Protein AF-A0A7C1IRZ6-F1 (afdb_monomer_lite)

Sequence (88 aa):
MRNVKAISVTLPNELLKEIDEVQKKEMKSCSAVITEAVRQYLQLNKFRNLQKELSAIARAKGIFTEEDVNSLVNESRRAGYGKKKSRS

Secondary structure (DSSP, 8-state):
------------HHHHHHHHHHHHHHT--HHHHHHHHHHHHHHHHHHHHHHHHHHHHHHHTT--SHHHHHHHHHHHHHHHHHHHTT--

Structure (mmCIF, N/CA/C/O backbone):
data_AF-A0A7C1IRZ6-F1
#
_entry.id   AF-A0A7C1IRZ6-F1
#
loop_
_atom_site.group_PDB
_atom_site.id
_atom_site.type_symbol
_atom_site.label_atom_id
_atom_site.label_alt_id
_atom_site.label_comp_id
_atom_site.label_asym_id
_atom_site.label_entity_id
_atom_site.label_seq_id
_atom_site.pdbx_PDB_ins_code
_atom_site.Cartn_x
_atom_site.Cartn_y
_atom_site.Cartn_z
_atom_site.occupancy
_atom_site.B_iso_or_equiv
_atom_site.auth_seq_id
_atom_site.auth_comp_id
_atom_site.auth_asym_id
_atom_site.auth_atom_id
_atom_site.pdbx_PDB_model_num
ATOM 1 N N . MET A 1 1 ? 11.844 14.896 16.019 1.00 52.78 1 MET A N 1
ATOM 2 C CA . MET A 1 1 ? 10.542 15.506 15.655 1.00 52.78 1 MET A CA 1
ATOM 3 C C . MET A 1 1 ? 9.680 14.442 14.989 1.00 52.78 1 MET A C 1
ATOM 5 O O . MET A 1 1 ? 10.211 13.696 14.175 1.00 52.78 1 MET A O 1
ATOM 9 N N . ARG A 1 2 ? 8.395 14.309 15.347 1.00 54.03 2 ARG A N 1
ATOM 10 C CA . ARG A 1 2 ? 7.494 13.368 14.655 1.00 54.03 2 ARG A CA 1
ATOM 11 C C . ARG A 1 2 ? 7.194 13.922 13.257 1.00 54.03 2 ARG A C 1
ATOM 13 O O . ARG A 1 2 ? 6.654 15.014 13.145 1.00 54.03 2 ARG A O 1
ATOM 20 N N . ASN A 1 3 ? 7.573 13.189 12.212 1.00 86.00 3 ASN A N 1
ATOM 21 C CA . ASN A 1 3 ? 7.402 13.586 10.810 1.00 86.00 3 ASN A CA 1
ATOM 22 C C . ASN A 1 3 ? 6.072 13.031 10.262 1.00 86.00 3 ASN A C 1
ATOM 24 O O . ASN A 1 3 ? 6.052 12.187 9.370 1.00 86.00 3 ASN A O 1
ATOM 28 N N . VAL A 1 4 ? 4.960 13.401 10.908 1.00 87.75 4 VAL A N 1
ATOM 29 C CA . VAL A 1 4 ? 3.613 12.881 10.612 1.00 87.75 4 VAL A CA 1
ATOM 30 C C . VAL A 1 4 ? 2.604 14.026 10.685 1.00 87.75 4 VAL A C 1
ATOM 32 O O . VAL A 1 4 ? 2.634 14.808 11.633 1.00 87.75 4 VAL A O 1
ATOM 35 N N . LYS A 1 5 ? 1.702 14.113 9.700 1.00 92.00 5 LYS A N 1
ATOM 36 C CA . LYS A 1 5 ? 0.606 15.091 9.642 1.00 92.00 5 LYS A CA 1
ATOM 37 C C . LYS A 1 5 ? -0.733 14.354 9.617 1.00 92.00 5 LYS A C 1
ATOM 39 O O . LYS A 1 5 ? -0.889 13.408 8.850 1.00 92.00 5 LYS A O 1
ATOM 44 N N . ALA A 1 6 ? -1.683 14.786 10.445 1.00 91.56 6 ALA A N 1
ATOM 45 C CA . ALA A 1 6 ? -3.040 14.250 10.422 1.00 91.56 6 ALA A CA 1
ATOM 46 C C . ALA A 1 6 ? -3.787 14.730 9.169 1.00 91.56 6 ALA A C 1
ATOM 48 O O . ALA A 1 6 ? -3.649 15.885 8.756 1.00 91.56 6 ALA A O 1
ATOM 49 N N . ILE A 1 7 ? -4.578 13.837 8.582 1.00 91.69 7 ILE A N 1
ATOM 50 C CA . ILE A 1 7 ? -5.450 14.116 7.442 1.00 91.69 7 ILE A CA 1
ATOM 51 C C . ILE A 1 7 ? -6.858 13.610 7.762 1.00 91.69 7 ILE A C 1
ATOM 53 O O . ILE A 1 7 ? -7.006 12.629 8.488 1.00 91.69 7 ILE A O 1
ATOM 57 N N . SER A 1 8 ? -7.875 14.277 7.219 1.00 93.44 8 SER A N 1
ATOM 58 C CA . SER A 1 8 ? -9.258 13.796 7.230 1.00 93.44 8 SER A CA 1
ATOM 59 C C . SER A 1 8 ? -9.607 13.315 5.827 1.00 93.44 8 SER A C 1
ATOM 61 O O . SER A 1 8 ? -9.320 14.015 4.855 1.00 93.44 8 SER A O 1
ATOM 63 N N . VAL A 1 9 ? -10.174 12.117 5.718 1.00 90.56 9 VAL A N 1
ATOM 64 C CA . VAL A 1 9 ? -10.556 11.497 4.445 1.00 90.56 9 VAL A CA 1
ATOM 65 C C . VAL A 1 9 ? -11.935 10.868 4.578 1.00 90.56 9 VAL A C 1
ATOM 67 O O . VAL A 1 9 ? -12.288 10.346 5.633 1.00 90.56 9 VAL A O 1
ATOM 70 N N . THR A 1 10 ? -12.712 10.909 3.501 1.00 95.31 10 THR A N 1
ATOM 71 C CA . THR A 1 10 ? -14.015 10.245 3.423 1.00 95.31 10 THR A CA 1
ATOM 72 C C . THR A 1 10 ? -13.846 8.903 2.726 1.00 95.31 10 THR A C 1
ATOM 74 O O . THR A 1 10 ? -13.246 8.839 1.654 1.00 95.31 10 THR A O 1
ATOM 77 N N . LEU A 1 11 ? -14.375 7.838 3.328 1.00 93.50 11 LEU A N 1
ATOM 78 C CA . LEU A 1 11 ? -14.330 6.479 2.792 1.00 93.50 11 LEU A CA 1
ATOM 79 C C . LEU A 1 11 ? -15.744 5.875 2.791 1.00 93.50 11 LEU A C 1
ATOM 81 O O . LEU A 1 11 ? -16.524 6.180 3.695 1.00 93.50 11 LEU A O 1
ATOM 85 N N . PRO A 1 12 ? -16.084 5.021 1.808 1.00 97.00 12 PRO A N 1
ATOM 86 C CA . PRO A 1 12 ? -17.303 4.220 1.835 1.00 97.00 12 PRO A CA 1
ATOM 87 C C . PRO A 1 12 ? -17.450 3.424 3.136 1.00 97.00 12 PRO A C 1
ATOM 89 O O . PRO A 1 12 ? -16.477 2.870 3.649 1.00 97.00 12 PRO A O 1
ATOM 92 N N . ASN A 1 13 ? -18.684 3.309 3.633 1.00 96.12 13 ASN A N 1
ATOM 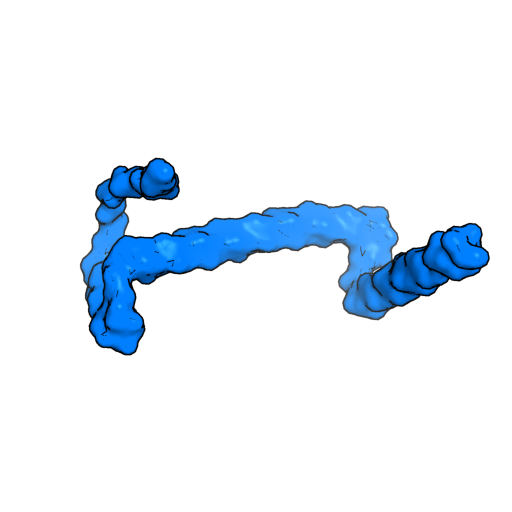93 C CA . ASN A 1 13 ? -18.982 2.579 4.871 1.00 96.12 13 ASN A CA 1
ATOM 94 C C . ASN A 1 13 ? -18.554 1.106 4.816 1.00 96.12 13 ASN A C 1
ATOM 96 O O . ASN A 1 13 ? -18.192 0.537 5.840 1.00 96.12 13 ASN A O 1
ATOM 100 N N . GLU A 1 14 ? -18.590 0.494 3.635 1.00 97.19 14 GLU A N 1
ATOM 101 C CA . GLU A 1 14 ? -18.142 -0.885 3.417 1.00 97.19 14 GLU A CA 1
ATOM 102 C C . GLU A 1 14 ? -16.646 -1.032 3.718 1.00 97.19 14 GLU A C 1
ATOM 104 O O . GLU A 1 14 ? -16.267 -1.870 4.531 1.00 97.19 14 GLU A O 1
ATOM 109 N N . LEU A 1 15 ? -15.811 -0.124 3.200 1.00 95.38 15 LEU A N 1
ATOM 110 C CA . LEU A 1 15 ? -14.375 -0.117 3.494 1.00 95.38 15 LEU A CA 1
ATOM 111 C C . LEU A 1 15 ? -14.083 0.153 4.970 1.00 95.38 15 LEU A C 1
ATOM 113 O O . LEU A 1 15 ? -13.141 -0.407 5.520 1.00 95.38 15 LEU A O 1
ATOM 117 N N . LEU A 1 16 ? -14.882 0.995 5.632 1.00 95.06 16 LEU A N 1
ATOM 118 C CA . LEU A 1 16 ? -14.723 1.229 7.070 1.00 95.06 16 LEU A CA 1
ATOM 119 C C . LEU A 1 16 ? -14.959 -0.051 7.886 1.00 95.06 16 LEU A C 1
ATOM 121 O O . LEU A 1 16 ? -14.246 -0.274 8.862 1.00 95.06 16 LEU A O 1
ATOM 125 N N . LYS A 1 17 ? -15.912 -0.902 7.476 1.00 96.06 17 LYS A N 1
ATOM 126 C CA . LYS A 1 17 ? -16.147 -2.206 8.116 1.00 96.06 17 LYS A CA 1
ATOM 127 C C . LYS A 1 17 ? -14.967 -3.151 7.909 1.00 96.06 17 LYS A C 1
ATOM 129 O O . LYS A 1 17 ? -14.490 -3.733 8.876 1.00 96.06 17 LYS A O 1
ATOM 134 N N . GLU A 1 18 ? -14.458 -3.247 6.684 1.00 95.50 18 GLU A N 1
ATOM 135 C CA . GLU A 1 18 ? -13.288 -4.082 6.382 1.00 95.50 18 GLU A CA 1
ATOM 136 C C . GLU A 1 18 ? -12.047 -3.632 7.167 1.00 95.50 18 GLU A C 1
ATOM 138 O O . GLU A 1 18 ? -11.314 -4.454 7.717 1.00 95.50 18 GLU A O 1
ATOM 143 N N . ILE A 1 19 ? -11.826 -2.317 7.282 1.00 95.19 19 ILE A N 1
ATOM 144 C CA . ILE A 1 19 ? -10.725 -1.772 8.083 1.00 95.19 19 ILE A CA 1
ATOM 145 C C . ILE A 1 19 ? -10.894 -2.161 9.557 1.00 95.19 19 ILE A C 1
ATOM 147 O O . ILE A 1 19 ? -9.922 -2.599 10.168 1.00 95.19 19 ILE A O 1
ATOM 151 N N . ASP A 1 20 ? -12.098 -2.050 10.124 1.00 94.94 20 ASP A N 1
ATOM 152 C CA . ASP A 1 20 ? -12.365 -2.426 11.520 1.00 94.94 20 ASP A CA 1
ATOM 153 C C . ASP A 1 20 ? -12.097 -3.922 11.784 1.00 94.94 20 ASP A C 1
ATOM 155 O O . ASP A 1 20 ? -11.501 -4.288 12.801 1.00 94.94 20 ASP A O 1
ATOM 159 N N . GLU A 1 21 ? -12.448 -4.799 10.841 1.00 95.81 21 GLU A N 1
ATOM 160 C CA . GLU A 1 21 ? -12.126 -6.230 10.915 1.00 95.81 21 GLU A CA 1
ATOM 161 C C . GLU A 1 21 ? -10.612 -6.484 10.915 1.00 95.81 21 GLU A C 1
ATOM 163 O O . GLU A 1 21 ? -10.106 -7.243 11.750 1.00 95.81 21 GLU A O 1
ATOM 168 N N . VAL A 1 22 ? -9.868 -5.810 10.033 1.00 95.38 22 VAL A N 1
ATOM 169 C CA . VAL A 1 22 ? -8.399 -5.901 9.979 1.00 95.38 22 VAL A CA 1
ATOM 170 C C . VAL A 1 22 ? -7.774 -5.370 11.267 1.00 95.38 22 VAL A C 1
ATOM 172 O O . VAL A 1 22 ? -6.870 -5.999 11.819 1.00 95.38 22 VAL A O 1
ATOM 175 N N . GLN A 1 23 ? -8.275 -4.251 11.793 1.00 95.69 23 GLN A N 1
ATOM 176 C CA . GLN A 1 23 ? -7.804 -3.688 13.056 1.00 95.69 23 GLN A CA 1
ATOM 177 C C . GLN A 1 23 ? -7.958 -4.685 14.209 1.00 95.69 23 GLN A C 1
ATOM 179 O O . GLN A 1 23 ? -7.015 -4.867 14.981 1.00 95.69 23 GLN A O 1
ATOM 184 N N . LYS A 1 24 ? -9.113 -5.357 14.306 1.00 94.38 24 LYS A N 1
ATOM 185 C CA . LYS A 1 24 ? -9.385 -6.379 15.330 1.00 94.38 24 LYS A CA 1
ATOM 186 C C . LYS A 1 24 ? -8.497 -7.609 15.168 1.00 94.38 24 LYS A C 1
ATOM 188 O O . LYS A 1 24 ? -7.970 -8.111 16.155 1.00 94.38 24 LYS A O 1
ATOM 193 N N . LYS A 1 25 ? -8.314 -8.081 13.933 1.00 95.44 25 LYS A N 1
ATOM 19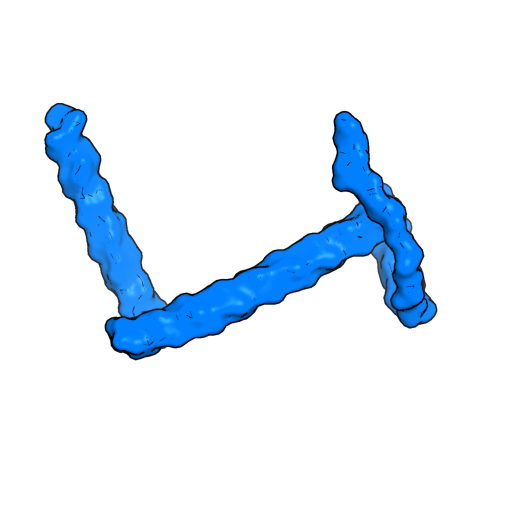4 C CA . LYS A 1 25 ? -7.531 -9.285 13.626 1.00 95.44 25 LYS A CA 1
ATOM 195 C C . LYS A 1 25 ? -6.030 -9.089 13.842 1.00 95.44 25 LYS A C 1
ATOM 197 O O . LYS A 1 25 ? -5.362 -9.993 14.332 1.00 95.44 25 LYS A O 1
ATOM 202 N N . GLU A 1 26 ? -5.500 -7.928 13.466 1.00 93.19 26 GLU A N 1
ATOM 203 C CA . GLU A 1 26 ? -4.059 -7.645 13.491 1.00 93.19 26 GLU A CA 1
ATOM 204 C C . GLU A 1 26 ? -3.619 -6.805 14.700 1.00 93.19 26 GLU A C 1
ATOM 206 O O . GLU A 1 26 ? -2.431 -6.527 14.849 1.00 93.19 26 GLU A O 1
ATOM 211 N N . MET A 1 27 ? -4.558 -6.386 15.559 1.00 93.25 27 MET A N 1
ATOM 212 C CA . MET A 1 27 ? -4.322 -5.459 16.676 1.00 93.25 27 MET A CA 1
ATOM 213 C C . MET A 1 27 ? -3.608 -4.163 16.245 1.00 93.25 27 MET A C 1
ATOM 215 O O . MET A 1 27 ? -2.748 -3.633 16.950 1.00 93.25 27 MET A O 1
ATOM 219 N N . LYS A 1 28 ? -3.963 -3.641 15.065 1.00 92.25 28 LYS A N 1
ATOM 220 C CA . LYS A 1 28 ? -3.393 -2.412 14.491 1.00 92.25 28 LYS A CA 1
ATOM 221 C C . LYS A 1 28 ? -4.345 -1.228 14.636 1.00 92.25 28 LYS A C 1
ATOM 223 O O . LYS A 1 28 ? -5.567 -1.371 14.630 1.00 92.25 28 LYS A O 1
ATOM 228 N N . SER A 1 29 ? -3.785 -0.021 14.712 1.00 93.94 29 SER A N 1
ATOM 229 C CA . SER A 1 29 ? -4.581 1.206 14.627 1.00 93.94 29 SER A CA 1
ATOM 230 C C . SER A 1 29 ? -5.057 1.455 13.193 1.00 93.94 29 SER A C 1
ATOM 232 O O . SER A 1 29 ? -4.368 1.116 12.231 1.00 93.94 29 SER A O 1
ATOM 234 N N . CYS A 1 30 ? -6.188 2.145 13.042 1.00 92.44 30 CYS A N 1
ATOM 235 C CA . CYS A 1 30 ? -6.711 2.579 11.743 1.00 92.44 30 CYS A CA 1
ATOM 236 C C . CYS A 1 30 ? -5.657 3.363 10.938 1.00 92.44 30 CYS A C 1
ATOM 238 O O . CYS A 1 30 ? -5.426 3.100 9.760 1.00 92.44 30 CYS A O 1
ATOM 240 N N . SER A 1 31 ? -4.920 4.257 11.605 1.00 92.62 31 SER A N 1
ATOM 241 C CA . SER A 1 31 ? -3.817 5.004 10.994 1.00 92.62 31 SER A CA 1
ATOM 242 C C . SER A 1 31 ? -2.700 4.105 10.461 1.00 92.62 31 SER A C 1
ATOM 244 O O . SER A 1 31 ? -2.152 4.406 9.402 1.00 92.62 31 SER A O 1
ATOM 246 N N . ALA A 1 32 ? -2.364 3.012 11.152 1.00 93.50 32 ALA A N 1
ATOM 247 C CA . ALA A 1 32 ? -1.352 2.065 10.697 1.00 93.50 32 ALA A CA 1
ATOM 248 C C . ALA A 1 32 ? -1.840 1.308 9.457 1.00 93.50 32 ALA A C 1
ATOM 250 O O . ALA A 1 32 ? -1.148 1.324 8.441 1.00 93.50 32 ALA A O 1
ATOM 251 N N . VAL A 1 33 ? -3.060 0.760 9.505 1.00 95.12 33 VAL A N 1
ATOM 252 C CA . VAL A 1 33 ? -3.680 0.035 8.382 1.00 95.12 33 VAL A CA 1
ATOM 253 C C . VAL A 1 33 ? -3.751 0.918 7.132 1.00 95.12 33 VAL A C 1
ATOM 255 O O . VAL A 1 33 ? -3.270 0.532 6.067 1.00 95.12 33 VAL A O 1
ATOM 258 N N . ILE A 1 34 ? -4.260 2.148 7.265 1.00 94.44 34 ILE A N 1
ATOM 259 C CA . ILE A 1 34 ? -4.350 3.101 6.149 1.00 94.44 34 ILE A CA 1
ATOM 260 C C . ILE A 1 34 ? -2.955 3.469 5.630 1.00 94.44 34 ILE A C 1
ATOM 262 O O . ILE A 1 34 ? -2.740 3.528 4.420 1.00 94.44 34 ILE A O 1
ATOM 266 N N . THR A 1 35 ? -1.984 3.699 6.518 1.00 93.69 35 THR A N 1
ATOM 267 C CA . THR A 1 35 ? -0.614 4.044 6.106 1.00 93.69 35 THR A CA 1
ATOM 268 C C . THR A 1 35 ? 0.034 2.912 5.313 1.00 93.69 35 THR A C 1
ATOM 270 O O . THR A 1 35 ? 0.694 3.174 4.305 1.00 93.69 35 THR A O 1
ATOM 273 N N . GLU A 1 36 ? -0.149 1.661 5.738 1.00 94.81 36 GLU A N 1
ATOM 274 C CA . GLU A 1 36 ? 0.358 0.492 5.020 1.00 94.81 36 GLU A CA 1
ATOM 275 C C . GLU A 1 36 ? -0.303 0.351 3.648 1.00 94.81 36 GLU A C 1
ATOM 277 O O . GLU A 1 36 ? 0.408 0.240 2.647 1.00 94.81 36 GLU A O 1
ATOM 282 N N . ALA A 1 37 ? -1.632 0.456 3.580 1.00 94.50 37 ALA A N 1
ATOM 283 C CA . ALA A 1 37 ? -2.378 0.380 2.326 1.00 94.50 37 ALA A CA 1
ATOM 284 C C . ALA A 1 37 ? -1.937 1.466 1.328 1.00 94.50 37 ALA A C 1
ATOM 286 O O . ALA A 1 37 ? -1.613 1.175 0.174 1.00 94.50 37 ALA A O 1
ATOM 287 N N . VAL A 1 38 ? -1.833 2.720 1.783 1.00 95.25 38 VAL A N 1
ATOM 288 C CA . VAL A 1 38 ? -1.378 3.846 0.952 1.00 95.25 38 VAL A CA 1
ATOM 289 C C . VAL A 1 38 ? 0.064 3.636 0.492 1.00 95.25 38 VAL A C 1
ATOM 291 O O . VAL A 1 38 ? 0.385 3.887 -0.671 1.00 95.25 38 VAL A O 1
ATOM 294 N N . ARG A 1 39 ? 0.950 3.144 1.366 1.00 95.75 39 ARG A N 1
ATOM 295 C CA . ARG A 1 39 ? 2.342 2.858 0.999 1.00 95.75 39 ARG A CA 1
ATOM 296 C C . ARG A 1 39 ? 2.418 1.799 -0.099 1.00 95.75 39 ARG A C 1
ATOM 298 O O . ARG A 1 39 ? 3.124 2.023 -1.082 1.00 95.75 39 ARG A O 1
ATOM 305 N N . GLN A 1 40 ? 1.687 0.696 0.047 1.00 96.50 40 GLN A N 1
ATOM 306 C CA . GLN A 1 40 ? 1.649 -0.379 -0.946 1.00 96.50 40 GLN A CA 1
ATOM 307 C C . GLN A 1 40 ? 1.092 0.118 -2.285 1.00 96.50 40 GLN A C 1
ATOM 309 O O . GLN A 1 40 ? 1.705 -0.111 -3.328 1.00 96.50 40 GLN A O 1
ATOM 314 N N . TYR A 1 41 ? -0.002 0.886 -2.259 1.00 96.06 41 TYR A N 1
ATOM 315 C CA . TYR A 1 41 ? -0.586 1.494 -3.455 1.00 96.06 41 TYR A CA 1
ATOM 316 C C . TYR A 1 41 ? 0.418 2.388 -4.201 1.00 96.06 41 TYR A C 1
ATOM 318 O O . TYR A 1 41 ? 0.618 2.255 -5.411 1.00 96.06 41 TYR A O 1
ATOM 326 N N . LEU A 1 42 ? 1.113 3.270 -3.476 1.00 96.12 42 LEU A N 1
ATOM 327 C CA . LEU A 1 42 ? 2.114 4.160 -4.065 1.00 96.12 42 LEU A CA 1
ATOM 328 C C . LEU A 1 42 ? 3.330 3.397 -4.603 1.00 96.12 42 LEU A C 1
ATOM 330 O O . LEU A 1 42 ? 3.858 3.762 -5.654 1.00 96.12 42 LEU A O 1
ATOM 334 N N . GLN A 1 43 ? 3.788 2.351 -3.912 1.00 96.38 43 GLN A N 1
ATOM 335 C CA . GLN A 1 43 ? 4.891 1.509 -4.381 1.00 96.38 43 GLN A CA 1
ATOM 336 C C . GLN A 1 43 ? 4.528 0.771 -5.669 1.00 96.38 43 GLN A C 1
ATOM 338 O O . GLN A 1 43 ? 5.315 0.788 -6.615 1.00 96.38 43 GLN A O 1
ATOM 343 N N . LEU A 1 44 ? 3.328 0.194 -5.739 1.00 96.31 44 LEU A N 1
ATOM 344 C CA . LEU A 1 44 ? 2.847 -0.496 -6.931 1.00 96.31 44 LEU A CA 1
ATOM 345 C C . LEU A 1 44 ? 2.742 0.459 -8.125 1.00 96.31 44 LEU A C 1
ATOM 347 O O . LEU A 1 44 ? 3.174 0.122 -9.225 1.00 96.31 44 LEU A O 1
ATOM 351 N N . ASN A 1 45 ? 2.239 1.675 -7.909 1.00 95.00 45 ASN A N 1
ATOM 352 C CA . ASN A 1 45 ? 2.174 2.690 -8.960 1.00 95.00 45 ASN A CA 1
ATOM 353 C C . ASN A 1 45 ? 3.562 3.128 -9.440 1.00 95.00 45 ASN A C 1
ATOM 355 O O . ASN A 1 45 ? 3.788 3.228 -10.646 1.00 95.00 45 ASN A O 1
ATOM 359 N N . LYS A 1 46 ? 4.518 3.332 -8.525 1.00 94.62 46 LYS A N 1
ATOM 360 C CA . LYS A 1 46 ? 5.913 3.623 -8.895 1.00 94.62 46 LYS A CA 1
ATOM 361 C C . LYS A 1 46 ? 6.521 2.492 -9.718 1.00 94.62 46 LYS A C 1
ATOM 363 O O . LYS A 1 46 ? 7.141 2.758 -10.743 1.00 94.62 46 LYS A O 1
ATOM 368 N N . PHE A 1 47 ? 6.314 1.247 -9.293 1.00 94.75 47 PHE A N 1
ATOM 369 C CA . PHE A 1 47 ? 6.804 0.074 -10.007 1.00 94.75 47 PHE A CA 1
ATOM 370 C C . PHE A 1 47 ? 6.207 -0.023 -11.414 1.00 94.75 47 PHE A C 1
ATOM 372 O O . PHE A 1 47 ? 6.950 -0.197 -12.372 1.00 94.75 47 PHE A O 1
ATOM 379 N N . ARG A 1 48 ? 4.891 0.167 -11.564 1.00 93.88 48 ARG A N 1
ATOM 380 C CA . ARG A 1 48 ? 4.210 0.156 -12.871 1.00 93.88 48 ARG A CA 1
ATOM 381 C C . ARG A 1 48 ? 4.728 1.242 -13.812 1.00 93.88 48 ARG A C 1
ATOM 383 O O . ARG A 1 48 ? 4.944 0.973 -14.992 1.00 93.88 48 ARG A O 1
ATOM 390 N N . ASN A 1 49 ? 4.956 2.450 -13.299 1.00 93.56 49 ASN A N 1
ATOM 391 C CA . ASN A 1 49 ? 5.519 3.543 -14.094 1.00 93.56 49 ASN A CA 1
ATOM 392 C C . ASN A 1 49 ? 6.940 3.214 -14.558 1.00 93.56 49 ASN A C 1
ATOM 394 O O . ASN A 1 49 ? 7.229 3.299 -15.750 1.00 93.56 49 ASN A O 1
ATOM 398 N N . LEU A 1 50 ? 7.788 2.744 -13.641 1.00 93.56 50 LEU A N 1
ATOM 399 C CA . LEU A 1 50 ? 9.146 2.319 -13.965 1.00 93.56 50 LEU A CA 1
ATOM 400 C C . LEU A 1 50 ? 9.147 1.170 -14.981 1.00 93.56 50 LEU A C 1
ATOM 402 O O . LEU A 1 50 ? 9.891 1.200 -15.954 1.00 93.56 50 LEU A O 1
ATOM 406 N N . GLN A 1 51 ? 8.280 0.175 -14.798 1.00 91.69 51 GLN A N 1
ATOM 407 C CA . GLN A 1 51 ? 8.138 -0.942 -15.725 1.00 91.69 51 GLN A CA 1
ATOM 408 C C . GLN A 1 51 ? 7.753 -0.455 -17.124 1.00 91.69 51 GLN A C 1
ATOM 410 O O . GLN A 1 51 ? 8.303 -0.951 -18.104 1.00 91.69 51 GLN A O 1
ATOM 415 N N . LYS A 1 52 ? 6.845 0.521 -17.240 1.00 92.31 52 LYS A N 1
ATOM 416 C CA . LYS A 1 52 ? 6.435 1.096 -18.528 1.00 92.31 52 LYS A CA 1
ATOM 417 C C . LYS A 1 52 ? 7.604 1.778 -19.241 1.00 92.31 52 LYS A C 1
ATOM 419 O O . LYS A 1 52 ? 7.814 1.528 -20.428 1.00 92.31 52 LYS A O 1
ATOM 424 N N . GLU A 1 53 ? 8.366 2.595 -18.521 1.00 91.88 53 GLU A N 1
ATOM 425 C CA . GLU A 1 53 ? 9.555 3.275 -19.049 1.00 91.88 53 GLU A CA 1
ATOM 426 C C . GLU A 1 53 ? 10.628 2.272 -19.485 1.00 91.88 53 GLU A C 1
ATOM 428 O O . GLU A 1 53 ? 11.089 2.299 -20.627 1.00 91.88 53 GLU A O 1
ATOM 433 N N . LEU A 1 54 ? 10.974 1.327 -18.608 1.00 89.00 54 LEU A N 1
ATOM 434 C CA . LEU A 1 54 ? 11.976 0.304 -18.896 1.00 89.00 54 LEU A CA 1
ATOM 435 C C . LEU A 1 54 ? 11.551 -0.610 -20.047 1.00 89.00 54 LEU A C 1
ATOM 437 O O . LEU A 1 54 ? 12.386 -0.951 -20.877 1.00 89.00 54 LEU A O 1
ATOM 441 N N . SER A 1 55 ? 10.266 -0.957 -20.148 1.00 87.62 55 SER A N 1
ATOM 442 C CA . SER A 1 55 ? 9.748 -1.760 -21.262 1.00 87.62 55 SER A CA 1
ATOM 443 C C . SER A 1 55 ? 9.888 -1.031 -22.597 1.00 87.62 55 SER A C 1
ATOM 445 O O . SER A 1 55 ? 10.212 -1.655 -23.603 1.00 87.62 55 SER A O 1
ATOM 447 N N . ALA A 1 56 ? 9.672 0.288 -22.631 1.00 88.56 56 ALA A N 1
ATOM 448 C CA . ALA A 1 56 ? 9.892 1.076 -23.842 1.00 88.56 56 ALA A CA 1
ATOM 449 C C . ALA A 1 56 ? 11.375 1.079 -24.251 1.00 88.56 56 ALA A C 1
ATOM 451 O O . ALA A 1 56 ? 11.692 0.860 -25.420 1.00 88.56 56 ALA A O 1
ATOM 452 N N . ILE A 1 57 ? 12.282 1.245 -2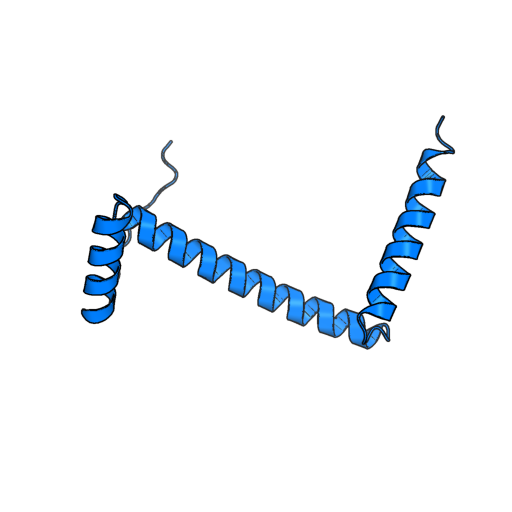3.284 1.00 88.50 57 ILE A N 1
ATOM 453 C CA . ILE A 1 57 ? 13.733 1.205 -23.518 1.00 88.50 57 ILE A CA 1
ATOM 454 C C . ILE A 1 57 ? 14.182 -0.190 -23.979 1.00 88.50 57 ILE A C 1
ATOM 456 O O . ILE A 1 57 ? 14.980 -0.297 -24.906 1.00 88.50 57 ILE A O 1
ATOM 460 N N . ALA A 1 58 ? 13.672 -1.253 -23.354 1.00 86.31 58 ALA A N 1
ATOM 461 C CA . ALA A 1 58 ? 13.995 -2.637 -23.688 1.00 86.31 58 ALA A CA 1
ATOM 462 C C . ALA A 1 58 ? 13.602 -2.969 -25.133 1.00 86.31 58 ALA A C 1
ATOM 464 O O . ALA A 1 58 ? 14.445 -3.433 -25.899 1.00 86.31 58 ALA A O 1
ATOM 465 N N . ARG A 1 59 ? 12.377 -2.612 -25.545 1.00 86.06 59 ARG A N 1
ATOM 466 C CA . ARG A 1 59 ? 11.918 -2.791 -26.932 1.00 86.06 59 ARG A CA 1
ATOM 467 C C . ARG A 1 59 ? 12.777 -2.024 -27.933 1.00 86.06 59 ARG A C 1
ATOM 469 O O . ARG A 1 59 ? 13.134 -2.580 -28.964 1.00 86.06 59 ARG A O 1
ATOM 476 N N . ALA A 1 60 ? 13.145 -0.778 -27.626 1.00 87.56 60 ALA A N 1
ATOM 477 C CA . ALA A 1 60 ? 14.031 0.012 -28.487 1.00 87.56 60 ALA A CA 1
ATOM 478 C C . ALA A 1 60 ? 15.433 -0.611 -28.628 1.00 87.56 60 ALA A C 1
ATOM 480 O O . ALA A 1 60 ? 16.104 -0.398 -29.633 1.00 87.56 60 ALA A O 1
ATOM 481 N N . LYS A 1 61 ? 15.867 -1.395 -27.635 1.00 84.94 61 LYS A N 1
ATOM 482 C CA . LYS A 1 61 ? 17.129 -2.146 -27.637 1.00 84.94 61 LYS A CA 1
ATOM 483 C C . LYS A 1 61 ? 16.998 -3.578 -28.169 1.00 84.94 61 LYS A C 1
ATOM 485 O O . LYS A 1 61 ? 17.981 -4.309 -28.133 1.00 84.94 61 LYS A O 1
ATOM 490 N N . GLY A 1 62 ? 15.819 -3.977 -28.647 1.00 85.50 62 GLY A N 1
ATOM 491 C CA . GLY A 1 62 ? 15.583 -5.316 -29.187 1.00 85.50 62 GLY A CA 1
ATOM 492 C C . GLY A 1 62 ? 15.460 -6.426 -28.138 1.00 85.50 62 GLY A C 1
ATOM 493 O O . GLY A 1 62 ? 15.617 -7.588 -28.484 1.00 85.50 62 GLY A O 1
ATOM 494 N N . ILE A 1 63 ? 15.202 -6.084 -26.872 1.00 84.25 63 ILE A N 1
ATOM 495 C CA . ILE A 1 63 ? 15.041 -7.034 -25.763 1.00 84.25 63 ILE A CA 1
ATOM 496 C C . ILE A 1 63 ? 13.547 -7.308 -25.598 1.00 84.25 63 ILE A C 1
ATOM 498 O O . ILE A 1 63 ? 12.791 -6.396 -25.240 1.00 84.25 63 ILE A O 1
ATOM 502 N N . PHE A 1 64 ? 13.121 -8.547 -25.838 1.00 81.19 64 PHE A N 1
ATOM 503 C CA . PHE A 1 64 ? 11.703 -8.913 -25.815 1.00 81.19 64 PHE A CA 1
ATOM 504 C C . PHE A 1 64 ? 11.395 -10.098 -24.905 1.00 81.19 64 PHE A C 1
ATOM 506 O O . PHE A 1 64 ? 10.271 -10.171 -24.403 1.00 81.19 64 PHE A O 1
ATOM 513 N N . THR A 1 65 ? 12.359 -10.991 -24.671 1.00 85.94 65 THR A N 1
ATOM 514 C CA . THR A 1 65 ? 12.140 -12.206 -23.879 1.00 85.94 65 THR A CA 1
ATOM 515 C C . THR A 1 65 ? 12.928 -12.220 -22.572 1.00 85.94 65 THR A C 1
ATOM 517 O O . THR A 1 65 ? 13.803 -11.388 -22.317 1.00 85.94 65 THR A O 1
ATOM 520 N N . GLU A 1 66 ? 12.594 -13.175 -21.706 1.00 81.81 66 GLU A N 1
ATOM 521 C CA . GLU A 1 66 ? 13.311 -13.387 -20.450 1.00 81.81 66 GLU A CA 1
ATOM 522 C C . GLU A 1 66 ? 14.748 -13.879 -20.699 1.00 81.81 66 GLU A C 1
ATOM 524 O O . GLU A 1 66 ? 15.675 -13.512 -19.973 1.00 81.81 66 GLU A O 1
ATOM 529 N N . GLU A 1 67 ? 14.967 -14.644 -21.769 1.00 83.44 67 GLU A N 1
ATOM 530 C CA . GLU A 1 67 ? 16.285 -15.111 -22.202 1.00 83.44 67 GLU A CA 1
ATOM 531 C C . GLU A 1 67 ? 17.202 -13.952 -22.617 1.00 83.44 67 GLU A C 1
ATOM 533 O O . GLU A 1 67 ? 18.386 -13.956 -22.256 1.00 83.44 67 GLU A O 1
ATOM 538 N N . ASP A 1 68 ? 16.664 -12.932 -23.298 1.00 81.38 68 ASP A N 1
ATOM 539 C CA . ASP A 1 68 ? 17.409 -11.717 -23.661 1.00 81.38 68 ASP A CA 1
ATOM 540 C C . ASP A 1 68 ? 17.894 -10.981 -22.401 1.00 81.38 68 ASP A C 1
ATOM 542 O O . ASP A 1 68 ? 19.052 -10.563 -22.297 1.00 81.38 68 ASP A O 1
ATOM 546 N N . VAL A 1 69 ? 17.019 -10.872 -21.395 1.00 81.00 69 VAL A N 1
ATOM 547 C CA . VAL A 1 69 ? 17.343 -10.251 -20.103 1.00 81.00 69 VAL A CA 1
ATOM 548 C C . VAL A 1 69 ? 18.412 -11.059 -19.368 1.00 81.00 69 VAL A C 1
ATOM 550 O O . VAL A 1 69 ? 19.395 -10.491 -18.884 1.00 81.00 69 VAL A O 1
ATOM 553 N N . ASN A 1 70 ? 18.257 -12.381 -19.303 1.00 84.19 70 ASN A N 1
ATOM 554 C CA . ASN A 1 70 ? 19.212 -13.264 -18.636 1.00 84.19 70 ASN A CA 1
ATOM 555 C C . ASN A 1 70 ? 20.600 -13.200 -19.278 1.00 84.19 70 ASN A C 1
ATOM 557 O O . ASN A 1 70 ? 21.605 -13.137 -18.562 1.00 84.19 70 ASN A O 1
ATOM 561 N N . SER A 1 71 ? 20.667 -13.157 -20.608 1.00 83.25 71 SER A N 1
ATOM 562 C CA . SER A 1 71 ? 21.924 -13.021 -21.349 1.00 83.25 71 SER A CA 1
ATOM 563 C C . SER A 1 71 ? 22.627 -11.704 -21.005 1.00 83.25 71 SER A C 1
ATOM 565 O O . SER A 1 71 ? 23.777 -11.723 -20.562 1.00 83.25 71 SER A O 1
ATOM 567 N N . LEU A 1 72 ? 21.908 -10.577 -21.048 1.00 82.44 72 LEU A N 1
ATOM 568 C CA . LEU A 1 72 ? 22.445 -9.252 -20.707 1.00 82.44 72 LEU A CA 1
ATOM 569 C C . LEU A 1 72 ? 22.924 -9.137 -19.256 1.00 82.44 72 LEU A C 1
ATOM 571 O O . LEU A 1 72 ? 23.971 -8.541 -18.974 1.00 82.44 72 LEU A O 1
ATOM 575 N N . VAL A 1 73 ? 22.170 -9.699 -18.310 1.00 83.88 73 VAL A N 1
ATOM 576 C CA . VAL A 1 73 ? 22.549 -9.702 -16.892 1.00 83.88 73 VAL A CA 1
ATOM 577 C C . VAL A 1 73 ? 23.790 -10.568 -16.675 1.00 83.88 73 VAL A C 1
ATOM 579 O O . VAL A 1 73 ? 24.694 -10.169 -15.936 1.00 83.88 73 VAL A O 1
ATOM 582 N N . ASN A 1 74 ? 23.874 -11.728 -17.329 1.00 83.00 74 ASN A N 1
ATOM 583 C CA . ASN A 1 74 ? 25.031 -12.614 -17.237 1.00 83.00 74 ASN A CA 1
ATOM 584 C C . ASN A 1 74 ? 26.290 -11.984 -17.845 1.00 83.00 74 ASN A C 1
ATOM 586 O O . ASN A 1 74 ? 27.358 -12.055 -17.232 1.00 83.00 74 ASN A O 1
ATOM 590 N N . GLU A 1 75 ? 26.171 -11.313 -18.989 1.00 80.62 75 GLU A N 1
ATOM 591 C CA . GLU A 1 75 ? 27.254 -10.530 -19.594 1.00 80.62 75 GLU A CA 1
ATOM 592 C C . GLU A 1 75 ? 27.714 -9.394 -18.673 1.00 80.62 75 GLU A C 1
ATOM 594 O O . GLU A 1 75 ? 28.907 -9.269 -18.385 1.00 80.62 75 GLU A O 1
ATOM 599 N N . SER A 1 76 ? 26.772 -8.628 -18.115 1.00 80.62 76 SER A N 1
ATOM 600 C CA . SER A 1 76 ? 27.062 -7.533 -17.179 1.00 80.62 76 SER A CA 1
ATOM 601 C C . SER A 1 76 ? 27.762 -8.028 -15.909 1.00 80.62 76 SER A C 1
ATOM 603 O O . SER A 1 76 ? 28.724 -7.413 -15.439 1.00 80.62 76 SER A O 1
ATOM 605 N N . ARG A 1 77 ? 27.329 -9.173 -15.362 1.00 79.06 77 ARG A N 1
ATOM 606 C CA . ARG A 1 77 ? 27.979 -9.823 -14.214 1.00 79.06 77 ARG A CA 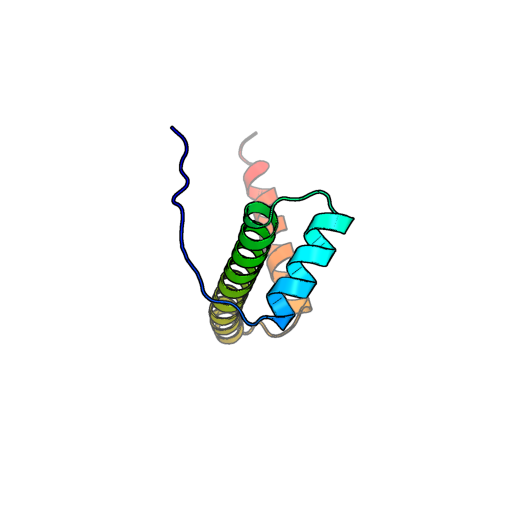1
ATOM 607 C C . ARG A 1 77 ? 29.403 -10.247 -14.564 1.00 79.06 77 ARG A C 1
ATOM 609 O O . ARG A 1 77 ? 30.325 -9.899 -13.828 1.00 79.06 77 ARG A O 1
ATOM 616 N N . ARG A 1 78 ? 29.609 -10.935 -15.693 1.00 75.31 78 ARG A N 1
ATOM 617 C CA . ARG A 1 78 ? 30.941 -11.367 -16.166 1.00 75.31 78 ARG A CA 1
ATOM 618 C C . ARG A 1 78 ? 31.892 -10.179 -16.362 1.00 75.31 78 ARG A C 1
ATOM 620 O O . ARG A 1 78 ? 33.030 -10.231 -15.898 1.00 75.31 78 ARG A O 1
ATOM 627 N N . ALA A 1 79 ? 31.409 -9.080 -16.941 1.00 71.44 79 ALA A N 1
ATOM 628 C CA . ALA A 1 79 ? 32.176 -7.844 -17.100 1.00 71.44 79 ALA A CA 1
ATOM 629 C C . ALA A 1 79 ? 32.529 -7.173 -15.752 1.00 71.44 79 ALA A C 1
ATOM 631 O O . ALA A 1 79 ? 33.627 -6.635 -15.586 1.00 71.44 79 ALA A O 1
ATOM 632 N N . GLY A 1 80 ? 31.635 -7.239 -14.759 1.00 64.69 80 GLY A N 1
ATOM 633 C CA . GLY A 1 80 ? 31.874 -6.738 -13.399 1.00 64.69 80 GLY A CA 1
ATOM 634 C C . GLY A 1 80 ? 32.920 -7.541 -12.613 1.00 64.69 80 GLY A C 1
ATOM 635 O O . GLY A 1 80 ? 33.739 -6.951 -11.904 1.00 64.69 80 GLY A O 1
ATOM 636 N N . TYR A 1 81 ? 32.954 -8.868 -12.780 1.00 55.94 81 TYR A N 1
ATOM 637 C CA . TYR A 1 81 ? 33.983 -9.732 -12.180 1.00 55.94 81 TYR A CA 1
ATOM 638 C C . TYR A 1 81 ? 35.392 -9.453 -12.741 1.00 55.94 81 TYR A C 1
ATOM 640 O O . TYR A 1 81 ? 36.368 -9.518 -11.992 1.00 55.94 81 TYR A O 1
ATOM 648 N N . GLY A 1 82 ? 35.516 -9.050 -14.012 1.00 54.28 82 GLY A N 1
ATOM 649 C CA . GLY A 1 82 ? 36.802 -8.677 -14.625 1.00 54.28 82 GLY A CA 1
ATOM 650 C C . GLY A 1 82 ? 37.439 -7.400 -14.051 1.00 54.28 82 GLY A C 1
ATOM 651 O O . GLY A 1 82 ? 38.662 -7.316 -13.939 1.00 54.28 82 GLY A O 1
ATOM 652 N N . LYS A 1 83 ? 36.628 -6.425 -13.609 1.00 53.22 83 LYS A N 1
ATOM 653 C CA . LYS A 1 83 ? 37.114 -5.150 -13.034 1.00 53.22 83 LYS A CA 1
ATOM 654 C C . LYS A 1 83 ? 37.566 -5.235 -11.571 1.00 53.22 83 LYS A C 1
ATOM 656 O O . LYS A 1 83 ? 38.245 -4.321 -11.104 1.00 53.22 83 LYS A O 1
ATOM 661 N N . LYS A 1 84 ? 37.185 -6.285 -10.831 1.00 51.56 84 LYS A N 1
ATOM 662 C CA . LYS A 1 84 ? 37.679 -6.522 -9.458 1.00 51.56 84 LYS A CA 1
ATOM 663 C C . LYS A 1 84 ? 39.044 -7.215 -9.440 1.00 51.56 84 LYS A C 1
ATOM 665 O O . LYS A 1 84 ? 39.843 -6.915 -8.567 1.00 51.56 84 LYS A O 1
ATOM 670 N N . LYS A 1 85 ? 39.335 -8.086 -10.414 1.00 50.44 85 LYS A N 1
ATOM 671 C CA . LYS A 1 85 ? 40.583 -8.873 -10.462 1.00 50.44 85 LYS A CA 1
ATOM 672 C C . LYS A 1 85 ? 41.820 -8.077 -10.914 1.00 50.44 85 LYS A C 1
ATOM 674 O O . LYS A 1 85 ? 42.930 -8.562 -10.784 1.00 50.44 85 LYS A O 1
ATOM 679 N N . SER A 1 86 ? 41.631 -6.869 -11.440 1.00 51.31 86 SER A N 1
ATOM 680 C CA . SER A 1 86 ? 42.693 -5.967 -11.924 1.00 51.31 86 SER A CA 1
ATOM 681 C C . SER A 1 86 ? 43.076 -4.868 -10.915 1.00 51.31 86 SER A C 1
ATOM 683 O O . SER A 1 86 ? 43.864 -3.98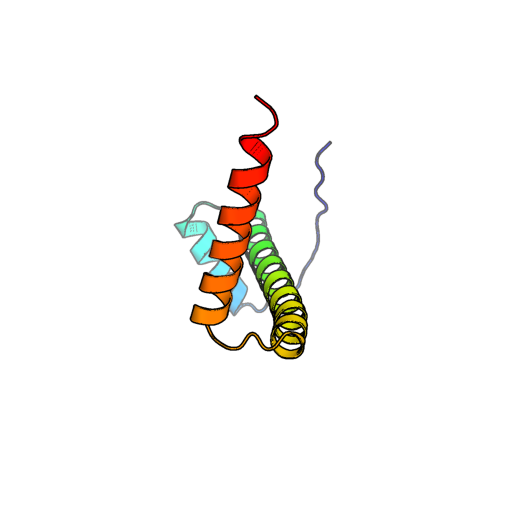6 -11.241 1.00 51.31 86 SER A O 1
ATOM 685 N N . ARG A 1 87 ? 42.510 -4.896 -9.698 1.00 53.09 87 ARG A N 1
ATOM 686 C CA . ARG A 1 87 ? 42.787 -3.945 -8.602 1.00 53.09 87 ARG A CA 1
ATOM 687 C C . ARG A 1 87 ? 43.349 -4.617 -7.337 1.00 53.09 87 ARG A C 1
ATOM 689 O O . ARG A 1 87 ? 43.272 -4.029 -6.261 1.00 53.09 87 ARG A O 1
ATOM 696 N N . SER A 1 88 ? 43.866 -5.839 -7.450 1.00 43.53 88 SER A N 1
ATOM 697 C CA . SER A 1 88 ? 44.559 -6.563 -6.374 1.00 43.53 88 SER A CA 1
ATOM 698 C C . SER A 1 88 ? 45.950 -6.957 -6.826 1.00 43.53 88 SER A C 1
ATOM 700 O O . SER A 1 88 ? 46.082 -7.264 -8.031 1.00 43.53 88 SER A O 1
#

Radius of gyration: 22.48 Å; chains: 1; bounding box: 64×31×46 Å

pLDDT: mean 85.8, std 13.59, range [43.53, 97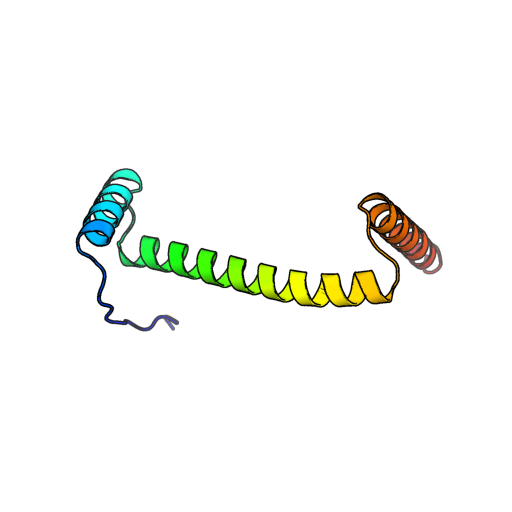.19]

Foldseek 3Di:
DPPDDDDDDDDDPVVVVVLVVCCVVVVDDSVVVVVVVVVVVVVVVVVVVVCVVVVVVCVVVVHDDPVSVVVVVVVVVVVVVVVVVVPD